Protein AF-A0A9D8MV35-F1 (afdb_monomer)

Sequence (38 aa):
RYICENGFEHHVAANRSLVAASIEDAFANYLGWDVYRH

Structure (mmCIF, N/CA/C/O backbone):
data_AF-A0A9D8MV35-F1
#
_entry.id   AF-A0A9D8MV35-F1
#
loop_
_atom_site.group_PDB
_atom_site.id
_atom_site.type_symbol
_atom_site.label_atom_id
_atom_site.label_alt_id
_atom_site.label_comp_id
_atom_site.label_asym_id
_atom_site.label_entity_id
_atom_site.label_seq_id
_atom_site.pdbx_PDB_ins_code
_atom_site.Cartn_x
_atom_site.Cartn_y
_atom_site.Cartn_z
_atom_site.occupancy
_atom_site.B_iso_or_equiv
_atom_site.auth_seq_id
_atom_site.auth_comp_id
_atom_site.auth_asym_id
_atom_site.auth_atom_id
_atom_site.pdbx_PDB_model_num
ATOM 1 N N . ARG A 1 1 ? 13.475 -6.468 -7.610 1.00 59.09 1 ARG A N 1
ATOM 2 C CA . ARG A 1 1 ? 12.939 -6.781 -8.957 1.00 59.09 1 ARG A CA 1
ATOM 3 C C . ARG A 1 1 ? 11.411 -6.857 -8.958 1.00 59.09 1 ARG A C 1
ATOM 5 O O . ARG A 1 1 ? 10.811 -6.209 -9.794 1.00 59.09 1 ARG A O 1
ATOM 12 N N . TYR A 1 2 ? 10.800 -7.490 -7.947 1.00 71.12 2 TYR A N 1
ATOM 13 C CA . TYR A 1 2 ? 9.342 -7.629 -7.804 1.00 71.12 2 TYR A CA 1
ATOM 14 C C . TYR A 1 2 ? 8.524 -6.333 -7.993 1.00 71.12 2 TYR A C 1
ATOM 16 O O . TYR A 1 2 ? 7.608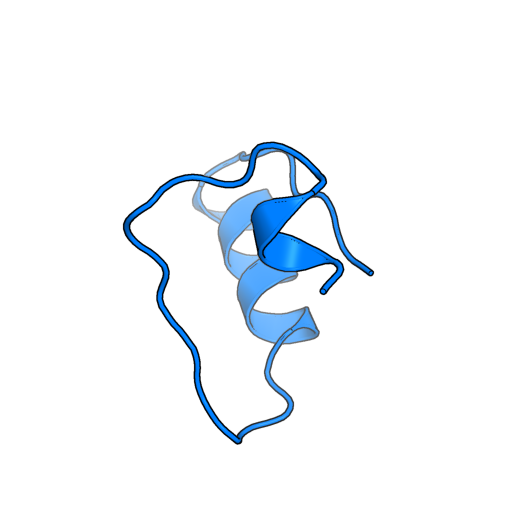 -6.319 -8.803 1.00 71.12 2 TYR A O 1
ATOM 24 N N . ILE A 1 3 ? 8.872 -5.228 -7.320 1.00 71.25 3 ILE A N 1
ATOM 25 C CA . ILE A 1 3 ? 8.077 -3.983 -7.386 1.00 71.25 3 ILE A CA 1
ATOM 26 C C . ILE A 1 3 ? 7.987 -3.419 -8.819 1.00 71.25 3 ILE A C 1
ATOM 28 O O . ILE A 1 3 ? 6.911 -3.061 -9.278 1.00 71.25 3 ILE A O 1
ATOM 32 N N . CYS A 1 4 ? 9.099 -3.392 -9.557 1.00 69.06 4 CYS A N 1
AT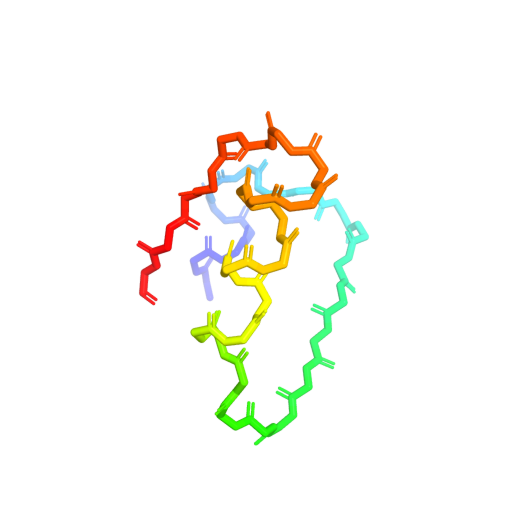OM 33 C CA . CYS A 1 4 ? 9.134 -2.820 -10.906 1.00 69.06 4 CYS A CA 1
ATOM 34 C C . CYS A 1 4 ? 8.490 -3.724 -11.971 1.00 69.06 4 CYS A C 1
ATOM 36 O O . CYS A 1 4 ? 8.110 -3.237 -13.028 1.00 69.06 4 CYS A O 1
ATOM 38 N N . GLU A 1 5 ? 8.400 -5.032 -11.721 1.00 76.69 5 GLU A N 1
ATOM 39 C CA . GLU A 1 5 ? 7.916 -6.017 -12.702 1.00 76.69 5 GLU A CA 1
ATOM 40 C C . GLU A 1 5 ? 6.425 -6.339 -12.558 1.00 76.69 5 GLU A C 1
ATOM 42 O O . GLU A 1 5 ? 5.827 -6.853 -13.496 1.00 76.69 5 GLU A O 1
ATOM 47 N N . ASN A 1 6 ? 5.814 -6.011 -11.416 1.00 79.12 6 ASN A N 1
ATOM 48 C CA . ASN A 1 6 ? 4.403 -6.297 -11.136 1.00 79.12 6 ASN A CA 1
ATOM 49 C C . ASN A 1 6 ? 3.479 -5.081 -11.328 1.00 79.12 6 ASN A C 1
ATOM 51 O O . ASN A 1 6 ? 2.327 -5.119 -10.912 1.00 79.12 6 ASN A O 1
ATOM 55 N N . GLY A 1 7 ? 3.967 -4.002 -11.952 1.00 76.94 7 GLY A N 1
ATOM 56 C CA . GLY A 1 7 ? 3.138 -2.839 -12.290 1.00 76.94 7 GLY A CA 1
ATOM 57 C C . GLY A 1 7 ? 2.646 -2.031 -11.086 1.00 76.94 7 GLY A C 1
ATOM 58 O O . GLY A 1 7 ? 1.609 -1.384 -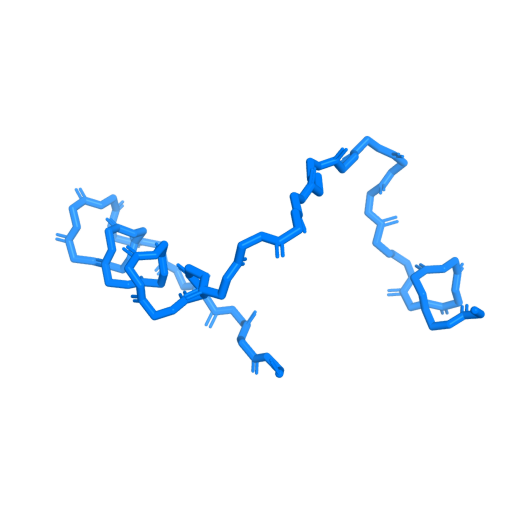11.182 1.00 76.94 7 GLY A O 1
ATOM 59 N N . PHE A 1 8 ? 3.363 -2.067 -9.957 1.00 81.38 8 PHE A N 1
ATOM 60 C CA . PHE A 1 8 ? 3.067 -1.189 -8.825 1.00 81.38 8 PHE A CA 1
ATOM 61 C C . PHE A 1 8 ? 3.331 0.279 -9.190 1.00 81.38 8 PHE A C 1
ATOM 63 O O . PHE A 1 8 ? 4.213 0.582 -9.996 1.00 81.38 8 PHE A O 1
ATOM 70 N N . GLU A 1 9 ? 2.572 1.184 -8.571 1.00 82.94 9 GLU A N 1
ATOM 71 C CA . GLU A 1 9 ? 2.671 2.626 -8.802 1.00 82.94 9 GLU A CA 1
ATOM 72 C C . GLU A 1 9 ? 4.093 3.166 -8.595 1.00 82.94 9 GLU A C 1
ATOM 74 O O . GLU A 1 9 ? 4.848 2.688 -7.746 1.00 82.94 9 GLU A O 1
ATOM 79 N N . HIS A 1 10 ? 4.452 4.208 -9.355 1.00 84.19 10 HIS A N 1
ATOM 80 C CA . HIS A 1 10 ? 5.781 4.832 -9.279 1.00 84.19 10 HIS A CA 1
ATOM 81 C C . HIS A 1 10 ? 6.066 5.359 -7.865 1.00 84.19 10 HIS A C 1
ATOM 83 O O . HIS A 1 10 ? 7.175 5.223 -7.348 1.00 84.19 10 HIS A O 1
ATOM 89 N N . HIS A 1 11 ? 5.065 5.968 -7.228 1.00 88.81 11 HIS A N 1
ATOM 90 C CA . HIS A 1 11 ? 5.194 6.507 -5.882 1.00 88.81 11 HIS A CA 1
ATOM 91 C C . HIS A 1 11 ? 4.736 5.483 -4.850 1.00 88.81 11 HIS A C 1
ATOM 93 O O . HIS A 1 11 ? 3.582 5.064 -4.840 1.00 88.81 11 HIS A O 1
ATOM 99 N N . VAL A 1 12 ? 5.645 5.133 -3.944 1.00 89.44 12 VAL A N 1
ATOM 100 C CA . VAL A 1 12 ? 5.387 4.197 -2.848 1.00 89.44 12 VAL A CA 1
ATOM 101 C C . VAL A 1 12 ? 5.933 4.746 -1.534 1.00 89.44 12 VAL A C 1
ATOM 103 O O . VAL A 1 12 ? 6.918 5.485 -1.514 1.00 89.44 12 VAL A O 1
ATOM 106 N N . ALA A 1 13 ? 5.308 4.350 -0.425 1.00 91.25 13 ALA A N 1
ATOM 107 C CA . ALA A 1 13 ? 5.813 4.586 0.922 1.00 91.25 13 ALA A CA 1
ATOM 108 C C . ALA A 1 13 ? 6.413 3.287 1.479 1.00 91.25 13 ALA A C 1
ATOM 110 O O . ALA A 1 13 ? 5.788 2.231 1.405 1.00 91.25 13 ALA A O 1
ATOM 111 N N . ALA A 1 14 ? 7.615 3.362 2.050 1.00 91.81 14 ALA A N 1
ATOM 112 C CA . ALA A 1 14 ? 8.302 2.216 2.643 1.00 91.81 14 ALA A CA 1
ATOM 113 C C . ALA A 1 14 ? 8.870 2.582 4.019 1.00 91.81 14 ALA A C 1
ATOM 115 O O . ALA A 1 14 ? 9.366 3.692 4.219 1.00 91.81 14 ALA A O 1
ATOM 116 N N . ASN A 1 15 ? 8.832 1.641 4.965 1.00 93.31 15 ASN A N 1
ATOM 117 C CA . ASN A 1 15 ? 9.480 1.783 6.267 1.00 93.31 15 ASN A CA 1
ATOM 118 C C . ASN A 1 15 ? 10.232 0.500 6.666 1.00 93.31 15 ASN A C 1
ATOM 120 O O . ASN A 1 15 ? 10.124 -0.533 6.012 1.00 93.31 15 ASN A O 1
ATOM 124 N N . ARG A 1 16 ? 11.027 0.579 7.742 1.00 95.88 16 ARG A N 1
ATOM 125 C CA . ARG A 1 16 ? 11.820 -0.551 8.266 1.00 95.88 16 ARG A CA 1
ATOM 126 C C . ARG A 1 16 ? 11.139 -1.318 9.404 1.00 95.88 16 ARG A C 1
ATOM 128 O O . ARG A 1 16 ? 11.730 -2.258 9.929 1.00 95.88 16 ARG A O 1
ATOM 135 N N . SER A 1 17 ? 9.950 -0.900 9.822 1.00 97.50 17 SER A N 1
ATOM 136 C CA . SER A 1 17 ? 9.248 -1.494 10.960 1.00 97.50 17 SER A CA 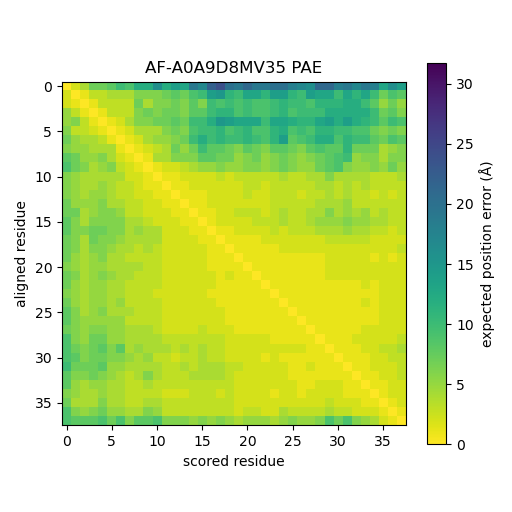1
ATOM 137 C C . SER A 1 17 ? 8.288 -2.582 10.488 1.00 97.50 17 SER A C 1
ATOM 139 O O . SER A 1 17 ? 7.711 -2.494 9.410 1.00 97.50 17 SER A O 1
ATOM 141 N N . LEU A 1 18 ? 8.059 -3.598 11.319 1.00 96.06 18 LEU A N 1
ATOM 142 C CA . LEU A 1 18 ? 7.127 -4.686 11.012 1.00 96.06 18 LEU A CA 1
ATOM 143 C C . LEU A 1 18 ? 5.696 -4.295 11.403 1.00 96.06 18 LEU A C 1
ATOM 145 O O . LEU A 1 18 ? 5.182 -4.736 12.425 1.00 96.06 18 LEU A O 1
ATOM 149 N N . VAL A 1 19 ? 5.070 -3.427 10.603 1.00 95.88 19 VAL A N 1
ATOM 150 C CA . VAL A 1 19 ? 3.747 -2.832 10.900 1.00 95.88 19 VAL A CA 1
ATOM 151 C C . VAL A 1 19 ? 2.642 -3.235 9.917 1.00 95.88 19 VAL A C 1
ATOM 153 O O . VAL A 1 19 ? 1.564 -2.650 9.935 1.00 95.88 19 VAL A O 1
ATOM 156 N N . ALA A 1 20 ? 2.876 -4.246 9.075 1.00 95.69 20 ALA A N 1
ATOM 157 C CA . ALA A 1 20 ? 1.930 -4.662 8.033 1.00 95.69 20 ALA A CA 1
ATOM 158 C C . ALA A 1 20 ? 0.529 -4.995 8.581 1.00 95.69 20 ALA A C 1
ATOM 160 O O . ALA A 1 20 ? -0.463 -4.560 8.009 1.00 95.69 20 ALA A O 1
ATOM 161 N N . ALA A 1 21 ? 0.448 -5.699 9.718 1.00 96.62 21 ALA A N 1
ATOM 162 C CA . ALA A 1 21 ? -0.831 -6.075 10.327 1.00 96.62 21 ALA A CA 1
ATOM 163 C C . ALA A 1 21 ? -1.644 -4.862 10.802 1.00 96.62 21 ALA A C 1
ATOM 165 O O . ALA A 1 21 ? -2.848 -4.808 10.591 1.00 96.62 21 ALA A O 1
ATOM 166 N N . SER A 1 22 ? -0.985 -3.873 11.412 1.00 96.75 22 SER A N 1
ATOM 167 C CA . SER A 1 22 ? -1.658 -2.659 11.884 1.00 96.75 22 SER A CA 1
ATOM 168 C C . SER A 1 22 ? -2.170 -1.795 10.731 1.00 96.75 22 SER A C 1
ATOM 170 O O . SER A 1 22 ? -3.212 -1.165 10.861 1.00 96.75 22 SER A O 1
ATOM 172 N N . ILE A 1 23 ? -1.447 -1.756 9.608 1.00 96.06 23 ILE A N 1
ATOM 173 C CA . ILE A 1 23 ? -1.871 -1.012 8.414 1.00 96.06 2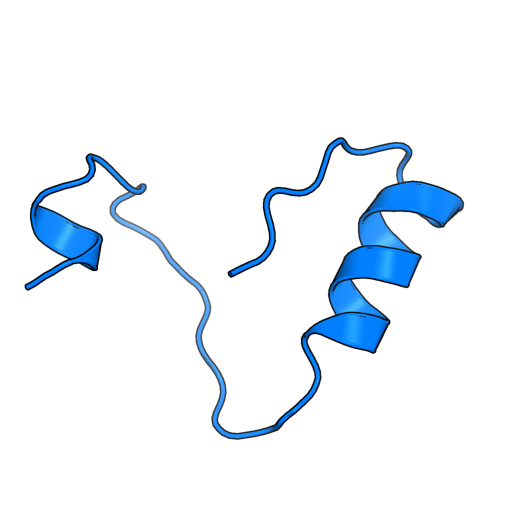3 ILE A CA 1
ATOM 174 C C . ILE A 1 23 ? -3.050 -1.704 7.724 1.00 96.06 23 ILE A C 1
ATOM 176 O O . ILE A 1 23 ? -4.013 -1.031 7.367 1.00 96.06 23 ILE A O 1
ATOM 180 N N . GLU A 1 24 ? -2.997 -3.029 7.568 1.00 97.06 24 GLU A N 1
ATOM 181 C CA . GLU A 1 24 ? -4.095 -3.816 6.993 1.00 97.06 24 GLU A CA 1
ATOM 182 C C . GLU A 1 24 ? -5.387 -3.646 7.796 1.00 97.06 24 GLU A C 1
ATOM 184 O O . GLU A 1 24 ? -6.415 -3.295 7.220 1.00 97.06 24 GLU A O 1
ATOM 189 N N . ASP A 1 25 ? -5.317 -3.816 9.120 1.00 97.44 25 ASP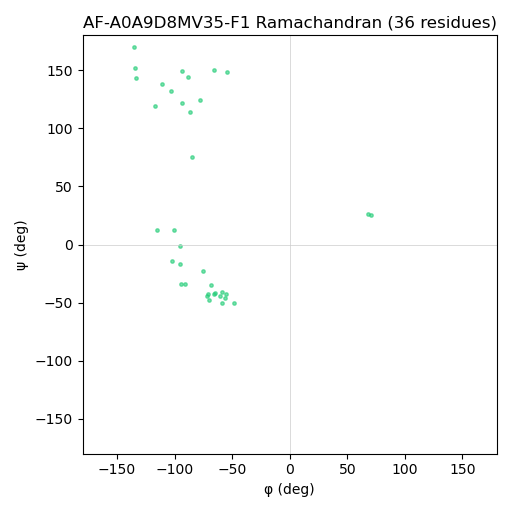 A N 1
ATOM 190 C CA . ASP A 1 25 ? -6.457 -3.615 10.017 1.00 97.44 25 ASP A CA 1
ATOM 191 C C . ASP A 1 25 ? -7.044 -2.210 9.858 1.00 97.44 25 ASP A C 1
ATOM 193 O O . ASP A 1 25 ? -8.252 -2.045 9.686 1.00 97.44 25 ASP A O 1
ATOM 197 N N . ALA A 1 26 ? -6.179 -1.193 9.830 1.00 97.88 26 ALA A N 1
ATOM 198 C CA . ALA A 1 26 ? -6.641 0.176 9.734 1.00 97.88 26 ALA A CA 1
ATOM 199 C C . ALA A 1 26 ? -7.334 0.481 8.397 1.00 97.88 26 ALA A C 1
ATOM 201 O O . ALA A 1 26 ? -8.368 1.152 8.362 1.00 97.88 26 ALA A O 1
ATOM 202 N N . PHE A 1 27 ? -6.778 -0.009 7.292 1.00 97.69 27 PHE A N 1
ATOM 203 C CA . PHE A 1 27 ? -7.331 0.220 5.960 1.00 97.69 27 PHE A CA 1
ATOM 204 C C . PHE A 1 27 ? -8.631 -0.558 5.749 1.00 97.69 27 PHE A C 1
ATOM 206 O O . PHE A 1 27 ? -9.601 0.015 5.253 1.00 97.69 27 PHE A O 1
ATOM 213 N N . ALA A 1 28 ? -8.695 -1.816 6.183 1.00 97.06 28 ALA A N 1
ATOM 214 C CA . ALA A 1 28 ? -9.892 -2.632 6.030 1.00 97.06 28 ALA A CA 1
ATOM 215 C C . ALA A 1 28 ? -11.033 -2.158 6.943 1.00 97.06 28 ALA A C 1
ATOM 217 O O . ALA A 1 28 ? -12.153 -1.962 6.477 1.00 97.06 28 ALA A O 1
ATOM 218 N N . ASN A 1 29 ? -10.760 -1.919 8.230 1.00 96.12 29 ASN A N 1
ATOM 219 C CA . ASN A 1 29 ? -11.821 -1.689 9.215 1.00 96.12 29 ASN A CA 1
ATOM 220 C C . ASN A 1 29 ? -12.210 -0.218 9.381 1.00 96.12 29 ASN A C 1
ATOM 222 O O . ASN A 1 29 ? -13.382 0.069 9.624 1.00 96.12 29 ASN A O 1
ATOM 226 N N . TYR A 1 30 ? -11.265 0.722 9.248 1.00 97.19 30 TYR A N 1
ATOM 227 C CA . TYR A 1 30 ? -11.587 2.150 9.374 1.00 97.19 30 TYR A CA 1
ATOM 228 C C . TYR A 1 30 ? -11.864 2.819 8.030 1.00 97.19 30 TYR A C 1
ATOM 230 O O . TYR A 1 30 ? -12.694 3.725 7.977 1.00 97.19 30 TYR A O 1
ATOM 238 N N . LEU A 1 31 ? -11.188 2.399 6.954 1.00 96.50 31 LEU A N 1
ATOM 239 C CA . LEU A 1 31 ? -11.369 2.991 5.622 1.00 96.50 31 LEU A CA 1
ATOM 240 C C . LEU A 1 31 ? -12.237 2.137 4.689 1.00 96.50 31 LEU A C 1
ATOM 242 O O . LEU A 1 31 ? -12.700 2.650 3.671 1.00 96.50 31 LEU A O 1
ATOM 246 N N . GLY A 1 32 ? -12.496 0.870 5.033 1.00 96.31 32 GLY A N 1
ATOM 247 C CA . GLY A 1 32 ? -13.300 -0.033 4.208 1.00 96.31 32 GLY A CA 1
ATOM 248 C C . GLY A 1 32 ? -12.604 -0.460 2.915 1.00 96.31 32 GLY A C 1
ATOM 249 O O . GLY A 1 32 ? -13.281 -0.729 1.924 1.00 96.31 32 GLY A O 1
ATOM 250 N N . TRP A 1 33 ? -11.270 -0.441 2.875 1.00 97.19 33 TRP A N 1
ATOM 251 C CA . TRP A 1 33 ? 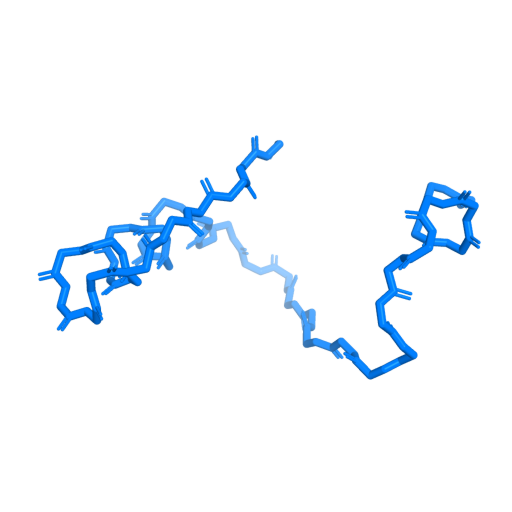-10.499 -0.765 1.675 1.00 97.19 33 TRP A CA 1
ATOM 252 C C . TRP A 1 33 ? -10.201 -2.259 1.587 1.00 97.19 33 TRP A C 1
ATOM 254 O O . TRP A 1 33 ? -9.919 -2.903 2.595 1.00 97.19 33 TRP A O 1
ATOM 264 N N . ASP A 1 34 ? -10.202 -2.792 0.366 1.00 94.62 34 ASP A N 1
ATOM 265 C CA . ASP A 1 34 ? -9.677 -4.130 0.099 1.00 94.62 34 ASP A CA 1
ATOM 266 C C . ASP A 1 34 ? -8.143 -4.068 0.047 1.00 94.62 34 ASP A C 1
ATOM 268 O O . ASP A 1 34 ? -7.566 -3.252 -0.679 1.00 94.62 34 ASP A O 1
ATOM 272 N N . VAL A 1 35 ? -7.478 -4.884 0.865 1.00 94.56 35 VAL A N 1
ATOM 273 C CA . VAL A 1 35 ? -6.029 -4.820 1.088 1.00 94.56 35 VAL A CA 1
ATOM 274 C C . VAL A 1 35 ? -5.384 -6.117 0.621 1.00 94.56 35 VAL A C 1
ATOM 276 O O . VAL A 1 35 ? -5.625 -7.187 1.171 1.00 94.56 35 VAL A O 1
ATOM 279 N N . TYR A 1 36 ? -4.480 -6.013 -0.353 1.00 91.25 36 TYR A N 1
ATOM 280 C CA . TYR A 1 36 ? -3.623 -7.127 -0.746 1.00 91.25 36 TYR A CA 1
ATOM 281 C C . TYR A 1 36 ? -2.354 -7.172 0.118 1.00 91.25 36 TYR A C 1
AT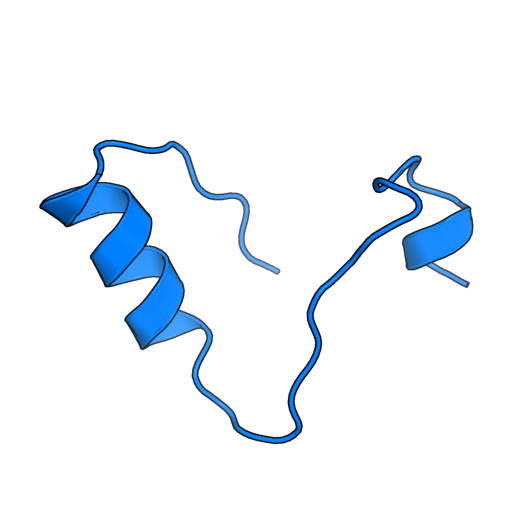OM 283 O O . TYR A 1 36 ? -1.504 -6.280 0.037 1.00 91.25 36 TYR A O 1
ATOM 291 N N . ARG A 1 37 ? -2.208 -8.228 0.928 1.00 88.12 37 ARG A N 1
ATOM 292 C CA . ARG A 1 37 ? -1.061 -8.450 1.823 1.00 88.12 37 ARG A CA 1
ATOM 293 C C . ARG A 1 37 ? -0.191 -9.627 1.358 1.00 88.12 37 ARG A C 1
ATOM 295 O O . ARG A 1 37 ? -0.721 -10.665 0.968 1.00 88.12 37 ARG A O 1
ATOM 302 N N . HIS A 1 38 ? 1.135 -9.459 1.430 1.00 84.00 38 HIS A N 1
ATOM 30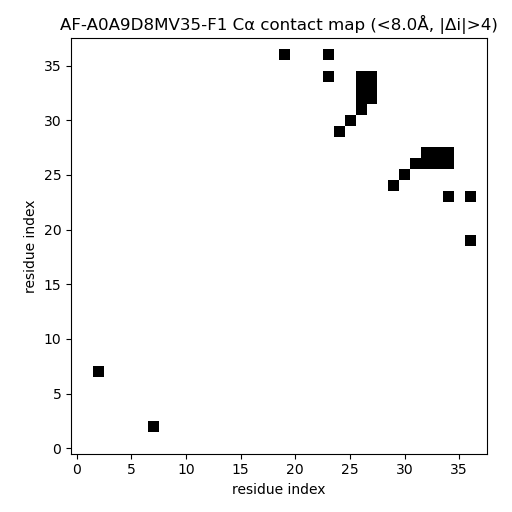3 C CA . HIS A 1 38 ? 2.158 -10.463 1.097 1.00 84.00 38 HIS A CA 1
ATOM 304 C C . HIS A 1 38 ? 3.219 -10.596 2.196 1.00 84.00 38 HIS A C 1
ATOM 306 O O . HIS A 1 38 ? 3.321 -9.671 3.038 1.00 84.00 38 HIS A O 1
#

Secondary structure (DSSP, 8-state):
-HHHHTT--S-----SS--HHHHHHIIIIIS-------

Foldseek 3Di:
DVCVVVPHDPDDDDDDDPCQVVVCCCCCPVVVDDDDDD

Mean predicted aligned error: 4.23 Å

pLDDT: mean 89.47, std 9.78, range [59.09, 97.88]

Solvent-accessible surface area (backbone atoms only — not comparable to full-atom values): 2747 Å² total; per-residue (Å²): 112,67,63,81,73,68,74,58,69,93,81,79,88,86,79,94,69,96,49,66,69,64,50,48,51,45,38,38,73,76,68,66,43,89,74,93,84,133

Radius of gyration: 11.63 Å; Cα contacts (8 Å, |Δi|>4): 13; chains: 1; bounding box: 26×17×25 Å